Protein AF-A0A2N2G121-F1 (afdb_monomer_lite)

Radius of gyration: 18.41 Å; chains: 1; bounding box: 46×33×48 Å

pLDDT: mean 86.66, std 9.88, range [54.28, 96.5]

Foldseek 3Di:
DVVVVVLVVVLVVQLVVQQVVCVVVVHDSVVSNVVSVVVSCVVVVVPPDDPCVVVVVVVVVVVVVVVVVVVVVDDPVNCVVCVCVCPVVVVVVVD

Sequence (95 aa):
MNSILIIIFVSLAIATVLNLILKKLSVSHIIGYIMTGTIISTLFDFNLDTNLEALNLIAEFGIVFLMFTIGLEMSMSKLKKMKEILFLNGFLQVG

Structure (mmCIF, N/CA/C/O backbone):
data_AF-A0A2N2G121-F1
#
_entry.id   AF-A0A2N2G121-F1
#
loop_
_atom_site.group_PDB
_atom_site.id
_atom_site.type_symbol
_atom_site.label_atom_id
_atom_site.label_alt_id
_atom_site.label_comp_id
_atom_site.label_asym_id
_atom_site.label_entity_id
_atom_site.label_seq_id
_atom_site.pdbx_PDB_ins_code
_atom_site.Cartn_x
_atom_site.Cartn_y
_atom_site.Cartn_z
_atom_site.occupancy
_atom_site.B_iso_or_equiv
_atom_site.auth_seq_id
_atom_site.auth_comp_id
_atom_site.auth_asym_id
_atom_site.auth_atom_id
_atom_site.pdbx_PDB_model_num
ATOM 1 N N . MET A 1 1 ? 18.494 -11.932 -15.772 1.00 59.97 1 MET A N 1
ATOM 2 C CA . MET A 1 1 ? 18.911 -11.444 -14.436 1.00 59.97 1 MET A CA 1
ATOM 3 C C . MET A 1 1 ? 19.026 -9.918 -14.387 1.00 59.97 1 MET A C 1
ATOM 5 O O . MET A 1 1 ? 18.411 -9.325 -13.513 1.00 59.97 1 MET A O 1
ATOM 9 N N . ASN A 1 2 ? 19.700 -9.267 -15.347 1.00 67.25 2 ASN A N 1
ATOM 10 C CA . ASN A 1 2 ? 19.842 -7.798 -15.376 1.00 67.25 2 ASN A CA 1
ATOM 11 C C . ASN A 1 2 ? 18.506 -7.031 -15.405 1.00 67.25 2 ASN A C 1
ATOM 13 O O . ASN A 1 2 ? 18.365 -6.042 -14.695 1.00 67.25 2 ASN A O 1
ATOM 17 N N . SER A 1 3 ? 17.504 -7.510 -16.148 1.00 78.81 3 SER A N 1
ATOM 18 C CA . SER A 1 3 ? 16.198 -6.837 -16.228 1.00 78.81 3 SER A CA 1
ATOM 19 C C . SER A 1 3 ? 15.417 -6.866 -14.909 1.00 78.81 3 SER A C 1
ATOM 21 O O . SER A 1 3 ? 14.734 -5.903 -14.585 1.00 78.81 3 SER A O 1
ATOM 23 N N . ILE A 1 4 ? 15.562 -7.926 -14.104 1.00 81.50 4 ILE A N 1
ATOM 24 C CA . ILE A 1 4 ? 14.859 -8.063 -12.814 1.00 81.50 4 ILE A CA 1
ATOM 25 C C . ILE A 1 4 ? 15.393 -7.045 -11.802 1.00 81.50 4 ILE A C 1
ATOM 27 O O . ILE A 1 4 ? 14.616 -6.372 -11.132 1.00 81.50 4 ILE A O 1
ATOM 31 N N . LEU A 1 5 ? 16.717 -6.889 -11.729 1.00 88.31 5 LEU A N 1
ATOM 32 C CA . LEU A 1 5 ? 17.358 -5.880 -10.881 1.00 88.31 5 LEU A CA 1
ATOM 33 C C . LEU A 1 5 ? 16.898 -4.463 -11.238 1.00 88.31 5 LEU A C 1
ATOM 35 O O . LEU A 1 5 ? 16.629 -3.670 -10.341 1.00 88.31 5 LEU A O 1
ATOM 39 N N . ILE A 1 6 ? 16.761 -4.163 -12.534 1.00 88.25 6 ILE A N 1
ATOM 40 C CA . ILE A 1 6 ? 16.259 -2.867 -13.006 1.00 88.25 6 ILE A CA 1
ATOM 41 C C . ILE A 1 6 ? 14.803 -2.659 -12.580 1.00 88.25 6 ILE A C 1
ATOM 43 O O . ILE A 1 6 ? 14.487 -1.601 -12.046 1.00 88.25 6 ILE A O 1
ATOM 47 N N . ILE A 1 7 ? 13.932 -3.659 -12.751 1.00 85.25 7 ILE A N 1
ATOM 48 C CA . ILE A 1 7 ? 12.523 -3.572 -12.329 1.00 85.25 7 ILE A CA 1
ATOM 49 C C . ILE A 1 7 ? 12.431 -3.315 -10.821 1.00 85.25 7 ILE A C 1
ATOM 51 O O . ILE A 1 7 ? 11.723 -2.403 -10.394 1.00 85.25 7 ILE A O 1
ATOM 55 N N . ILE A 1 8 ? 13.194 -4.057 -10.012 1.00 88.06 8 ILE A N 1
ATOM 56 C CA . ILE A 1 8 ? 13.233 -3.870 -8.557 1.00 88.06 8 ILE A CA 1
ATOM 57 C C . ILE A 1 8 ? 13.724 -2.459 -8.219 1.00 88.06 8 ILE A C 1
ATOM 59 O O . ILE A 1 8 ? 13.065 -1.750 -7.461 1.00 88.06 8 ILE A O 1
ATOM 63 N N . PHE A 1 9 ? 14.831 -2.014 -8.812 1.00 93.00 9 PHE A N 1
ATOM 64 C CA . PHE A 1 9 ? 15.384 -0.685 -8.561 1.00 93.00 9 PHE A CA 1
ATOM 65 C C . PHE A 1 9 ? 14.398 0.436 -8.917 1.00 93.00 9 PHE A C 1
ATOM 67 O O . PHE A 1 9 ? 14.159 1.328 -8.103 1.00 93.00 9 PHE A O 1
ATOM 74 N N . VAL A 1 10 ? 13.782 0.370 -10.100 1.00 91.81 10 VAL A N 1
ATOM 75 C CA . VAL A 1 10 ? 12.792 1.356 -10.557 1.00 91.81 10 VAL A CA 1
ATOM 76 C C . VAL A 1 10 ? 11.555 1.336 -9.658 1.00 91.81 10 VAL A C 1
ATOM 78 O O . VAL A 1 10 ? 11.076 2.400 -9.270 1.00 91.81 10 VAL A O 1
ATOM 81 N N . SER A 1 11 ? 11.076 0.155 -9.251 1.00 90.62 11 SER A N 1
ATOM 82 C CA . SER A 1 11 ? 9.951 0.037 -8.316 1.00 90.62 11 SER A CA 1
ATOM 83 C C . SER A 1 11 ? 10.251 0.671 -6.955 1.00 90.62 11 SER A C 1
ATOM 85 O O . SER A 1 11 ? 9.430 1.437 -6.452 1.00 90.62 11 SER A O 1
ATOM 87 N N . LEU A 1 12 ? 11.449 0.455 -6.396 1.00 93.69 12 LEU A N 1
ATOM 88 C CA . LEU A 1 12 ? 11.872 1.084 -5.142 1.00 93.69 12 LEU A CA 1
ATOM 89 C C . LEU A 1 12 ? 11.996 2.602 -5.283 1.00 93.69 12 LEU A C 1
ATOM 91 O O . LEU A 1 12 ? 11.563 3.335 -4.391 1.00 93.69 12 LEU A O 1
ATOM 95 N N . ALA A 1 13 ? 12.567 3.0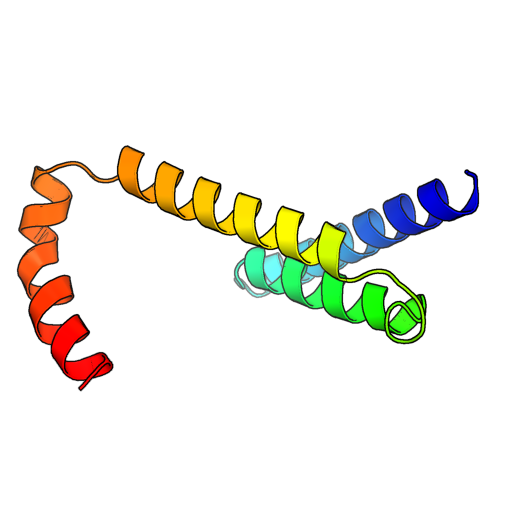81 -6.389 1.00 94.94 13 ALA A N 1
ATOM 96 C CA . ALA A 1 13 ? 12.711 4.507 -6.652 1.00 94.94 13 ALA A CA 1
ATOM 97 C C . ALA A 1 13 ? 11.340 5.195 -6.735 1.00 94.94 13 ALA A C 1
ATOM 99 O O . ALA A 1 13 ? 11.106 6.184 -6.038 1.00 94.94 13 ALA A O 1
ATOM 100 N N . ILE A 1 14 ? 10.408 4.634 -7.513 1.00 94.94 14 ILE A N 1
ATOM 101 C CA . ILE A 1 14 ? 9.048 5.167 -7.661 1.00 94.94 14 ILE A CA 1
ATOM 102 C C . ILE A 1 14 ? 8.296 5.118 -6.327 1.00 94.94 14 ILE A C 1
ATOM 104 O O . ILE A 1 14 ? 7.743 6.140 -5.918 1.00 94.94 14 ILE A O 1
ATOM 108 N N . ALA A 1 15 ? 8.338 3.990 -5.608 1.00 95.25 15 ALA A N 1
ATOM 109 C CA . ALA A 1 15 ? 7.706 3.858 -4.294 1.00 95.25 15 ALA A CA 1
ATOM 110 C C . ALA A 1 15 ? 8.222 4.905 -3.309 1.00 95.25 15 ALA A C 1
ATOM 112 O O . ALA A 1 15 ? 7.442 5.535 -2.599 1.00 95.25 15 ALA A O 1
ATOM 113 N N . THR A 1 16 ? 9.536 5.117 -3.274 1.00 95.31 16 THR A N 1
ATOM 114 C CA . THR A 1 16 ? 10.162 6.079 -2.362 1.00 95.31 16 THR A CA 1
ATOM 115 C C . THR A 1 16 ? 9.728 7.503 -2.689 1.00 95.31 16 THR A C 1
ATOM 117 O O . THR A 1 16 ? 9.299 8.233 -1.795 1.00 95.31 16 THR A O 1
ATOM 120 N N . VAL A 1 17 ? 9.778 7.899 -3.964 1.00 95.62 17 VAL A N 1
ATOM 121 C CA . VAL A 1 17 ? 9.376 9.244 -4.399 1.00 95.62 17 VAL A CA 1
ATOM 122 C C . VAL A 1 17 ? 7.890 9.487 -4.129 1.00 95.62 17 VAL A C 1
ATOM 124 O O . VAL A 1 17 ? 7.543 10.505 -3.526 1.00 95.62 17 VAL A O 1
ATOM 127 N N . LEU A 1 18 ? 7.014 8.545 -4.495 1.00 95.06 18 LEU A N 1
ATOM 128 C CA . LEU A 1 18 ? 5.575 8.657 -4.245 1.00 95.06 18 LEU A CA 1
ATOM 129 C C . LEU A 1 18 ? 5.264 8.745 -2.755 1.00 95.06 18 LEU A C 1
ATOM 131 O O . LEU A 1 18 ? 4.517 9.629 -2.343 1.00 95.06 18 LEU A O 1
ATOM 135 N N . ASN A 1 19 ? 5.866 7.887 -1.932 1.00 94.12 19 ASN A N 1
ATOM 136 C CA . ASN A 1 19 ? 5.642 7.907 -0.491 1.00 94.12 19 ASN A CA 1
ATOM 137 C C . ASN A 1 19 ? 6.136 9.203 0.161 1.00 94.12 19 ASN A C 1
ATOM 139 O O . ASN A 1 19 ? 5.476 9.711 1.064 1.00 94.12 19 ASN A O 1
ATOM 143 N N . LEU A 1 20 ? 7.244 9.788 -0.305 1.00 94.69 20 LEU A N 1
ATOM 144 C CA . LEU A 1 20 ? 7.706 11.092 0.179 1.00 94.69 20 LEU A CA 1
ATOM 145 C C . LEU A 1 20 ? 6.710 12.214 -0.143 1.00 94.69 20 LEU A C 1
ATOM 147 O O . LEU A 1 20 ? 6.465 13.076 0.704 1.00 94.69 20 LEU A O 1
ATOM 151 N N . ILE A 1 21 ? 6.120 12.200 -1.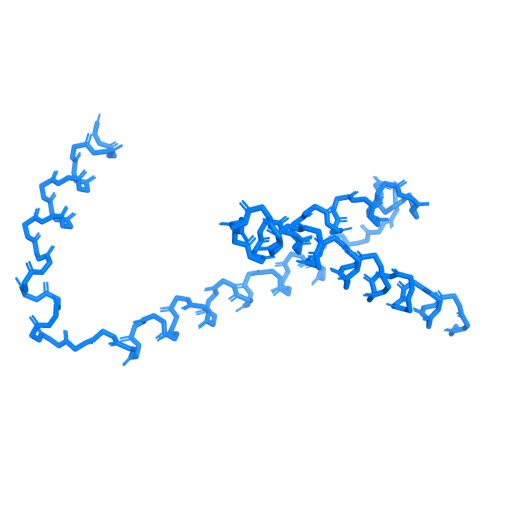340 1.00 94.62 21 ILE A N 1
ATOM 152 C CA . ILE A 1 21 ? 5.097 13.173 -1.748 1.00 94.62 21 ILE A CA 1
ATOM 153 C C . ILE A 1 21 ? 3.810 12.960 -0.943 1.00 94.62 21 ILE A C 1
ATOM 155 O O . ILE A 1 21 ? 3.289 13.903 -0.352 1.00 94.62 21 ILE A O 1
ATOM 159 N N . LEU A 1 22 ? 3.325 11.721 -0.854 1.00 94.31 22 LEU A N 1
ATOM 160 C CA . LEU A 1 22 ? 2.101 11.364 -0.132 1.00 94.31 22 LEU A CA 1
ATOM 161 C C . LEU A 1 22 ? 2.204 11.648 1.366 1.00 94.31 22 LEU A C 1
ATOM 163 O O . LEU A 1 22 ? 1.242 12.125 1.966 1.00 94.31 22 LEU A O 1
ATOM 167 N N . LYS A 1 23 ? 3.388 11.457 1.955 1.00 92.75 23 LYS A N 1
ATOM 168 C CA . LYS A 1 23 ? 3.657 11.833 3.344 1.00 92.75 23 LYS A CA 1
ATOM 169 C C . LYS A 1 23 ? 3.471 13.333 3.576 1.00 92.75 23 LYS A C 1
ATOM 171 O O . LYS A 1 23 ? 2.925 13.707 4.609 1.00 92.75 23 LYS A O 1
ATOM 176 N N . LYS A 1 24 ? 3.863 14.197 2.627 1.00 92.94 24 LYS A N 1
ATOM 177 C CA . LYS A 1 24 ? 3.599 15.649 2.722 1.00 92.94 24 LYS A CA 1
ATOM 178 C C . LYS A 1 24 ? 2.106 15.977 2.669 1.00 92.94 24 LYS A C 1
ATOM 180 O O . LYS A 1 24 ? 1.690 16.981 3.232 1.00 92.94 24 LYS A O 1
ATOM 185 N N . LEU A 1 25 ? 1.314 15.128 2.021 1.00 93.75 25 LEU A N 1
ATOM 186 C CA . LEU A 1 25 ? -0.137 15.261 1.904 1.00 93.75 25 LEU A CA 1
ATOM 187 C C . LEU A 1 25 ? -0.900 14.556 3.041 1.00 93.75 25 LEU A C 1
ATOM 189 O O . LEU A 1 25 ? -2.124 14.514 3.010 1.00 93.75 25 LEU A O 1
ATOM 193 N N . SER A 1 26 ? -0.202 14.011 4.047 1.00 91.88 26 SER A N 1
ATOM 194 C CA . SER A 1 26 ? -0.792 13.220 5.144 1.00 91.88 26 SER A CA 1
ATOM 195 C C . SER A 1 26 ? -1.587 11.990 4.676 1.00 91.88 26 SER A C 1
ATOM 197 O O . SER A 1 26 ? -2.489 11.521 5.367 1.00 91.88 26 SER A O 1
ATOM 199 N N . VAL A 1 27 ? -1.254 11.451 3.501 1.00 92.69 27 VAL A N 1
ATOM 200 C CA . VAL A 1 27 ? -1.894 10.255 2.942 1.00 92.69 27 VAL A CA 1
ATOM 201 C C . VAL A 1 27 ? -1.188 8.997 3.458 1.00 92.69 27 VAL A C 1
ATOM 203 O O . VAL A 1 27 ? 0.028 8.988 3.660 1.00 92.69 27 VAL A O 1
ATOM 206 N N . SER A 1 28 ? -1.943 7.915 3.673 1.00 91.31 28 SER A N 1
ATOM 207 C CA . SER A 1 28 ? -1.385 6.625 4.098 1.00 91.31 28 SER A CA 1
ATOM 208 C C . SER A 1 28 ? -0.392 6.069 3.073 1.00 91.31 28 SER A C 1
ATOM 210 O O . SER A 1 28 ? -0.686 6.007 1.879 1.00 91.31 28 SER A O 1
ATOM 212 N N . HIS A 1 29 ? 0.752 5.575 3.553 1.00 88.62 29 HIS A N 1
ATOM 213 C CA . HIS A 1 29 ? 1.785 4.938 2.726 1.00 88.62 29 HIS A CA 1
ATOM 214 C C . HIS A 1 29 ? 1.258 3.730 1.933 1.00 88.62 29 HIS A C 1
ATOM 216 O O . HIS A 1 29 ? 1.752 3.445 0.847 1.00 88.62 29 HIS A O 1
ATOM 222 N N . ILE A 1 30 ? 0.216 3.052 2.431 1.00 90.94 30 ILE A N 1
ATOM 223 C CA . ILE A 1 30 ? -0.433 1.929 1.734 1.00 90.94 30 ILE A CA 1
ATOM 224 C C . ILE A 1 30 ? -0.913 2.356 0.340 1.00 90.94 30 ILE A C 1
ATOM 226 O O . ILE A 1 30 ? -0.719 1.627 -0.629 1.00 90.94 30 ILE A O 1
ATOM 230 N N . ILE A 1 31 ? -1.458 3.569 0.218 1.00 92.75 31 ILE A N 1
ATOM 231 C CA . ILE A 1 31 ? -1.925 4.113 -1.062 1.00 92.75 31 ILE A CA 1
ATOM 232 C C . ILE A 1 31 ? -0.742 4.312 -2.018 1.00 92.75 31 ILE A C 1
ATOM 234 O O . ILE A 1 31 ? -0.847 3.994 -3.199 1.00 92.75 31 ILE A O 1
ATOM 238 N N . GLY A 1 32 ? 0.406 4.770 -1.514 1.00 92.88 32 GLY A N 1
ATOM 239 C CA . GLY A 1 32 ? 1.618 4.936 -2.319 1.00 92.88 32 GLY A CA 1
ATOM 240 C C . GLY A 1 32 ? 2.173 3.622 -2.855 1.00 92.88 32 GLY A C 1
ATOM 241 O O . GLY A 1 32 ? 2.583 3.559 -4.017 1.00 92.88 32 GLY A O 1
ATOM 242 N N . TYR A 1 33 ? 2.123 2.555 -2.056 1.00 91.31 33 TYR A N 1
ATOM 243 C CA . TYR A 1 33 ? 2.509 1.219 -2.508 1.00 91.31 33 TYR A CA 1
ATOM 244 C C . TYR A 1 33 ? 1.565 0.676 -3.588 1.00 91.31 33 TYR A C 1
ATOM 246 O O . TYR A 1 33 ? 2.048 0.180 -4.605 1.00 91.31 33 TYR A O 1
ATOM 254 N N . ILE A 1 34 ? 0.245 0.844 -3.428 1.00 92.25 34 ILE A N 1
ATOM 255 C CA . ILE A 1 34 ? -0.749 0.442 -4.440 1.00 92.25 34 ILE A CA 1
ATOM 256 C C . ILE A 1 34 ? -0.519 1.201 -5.754 1.00 92.25 34 ILE A C 1
ATOM 258 O O . ILE A 1 34 ? -0.407 0.585 -6.811 1.00 92.25 34 ILE A O 1
ATOM 262 N N . MET A 1 35 ? -0.367 2.527 -5.688 1.00 93.75 35 MET A N 1
ATOM 263 C CA . MET A 1 35 ? -0.112 3.370 -6.864 1.00 93.75 35 MET A CA 1
ATOM 264 C C . MET A 1 35 ? 1.174 2.969 -7.587 1.00 93.75 35 MET A C 1
ATOM 266 O O . MET A 1 35 ? 1.194 2.882 -8.813 1.00 93.75 35 MET A O 1
ATOM 270 N N . THR A 1 36 ? 2.241 2.689 -6.836 1.00 92.88 36 THR A N 1
ATOM 271 C CA . THR A 1 36 ? 3.509 2.229 -7.416 1.00 92.88 36 THR A CA 1
ATOM 272 C C . THR A 1 36 ? 3.333 0.912 -8.162 1.00 92.88 36 THR A C 1
ATOM 274 O O . THR A 1 36 ? 3.811 0.793 -9.287 1.00 92.88 36 THR A O 1
ATOM 277 N N . GLY A 1 37 ? 2.623 -0.054 -7.570 1.00 88.81 37 GLY A N 1
ATOM 278 C CA . GLY A 1 37 ? 2.320 -1.335 -8.210 1.00 88.81 37 GLY A CA 1
ATOM 279 C C . GLY A 1 37 ? 1.579 -1.160 -9.535 1.00 88.81 37 GLY A C 1
ATOM 280 O O . GLY A 1 37 ? 2.006 -1.707 -10.548 1.00 88.81 37 GLY A O 1
ATOM 281 N N . THR A 1 38 ? 0.540 -0.322 -9.563 1.00 89.50 38 THR A N 1
ATOM 282 C CA . THR A 1 38 ? -0.225 -0.016 -10.784 1.00 89.50 38 THR A CA 1
ATOM 283 C C . THR A 1 38 ? 0.640 0.636 -11.867 1.00 89.50 38 THR A C 1
ATOM 285 O O . THR A 1 38 ? 0.570 0.253 -13.036 1.00 89.50 38 THR A O 1
ATOM 288 N N . ILE A 1 39 ? 1.492 1.596 -11.491 1.00 91.62 39 ILE A N 1
ATOM 289 C CA . ILE A 1 39 ? 2.404 2.278 -12.422 1.00 91.62 39 ILE A CA 1
ATOM 290 C C . ILE A 1 39 ? 3.418 1.290 -13.004 1.00 91.62 39 ILE A C 1
ATOM 292 O O . ILE A 1 39 ? 3.580 1.233 -14.219 1.00 91.62 39 ILE A O 1
ATOM 296 N N . ILE A 1 40 ? 4.071 0.483 -12.162 1.00 88.00 40 ILE A N 1
ATOM 297 C CA . ILE A 1 40 ? 5.048 -0.524 -12.599 1.00 88.00 40 ILE A CA 1
ATOM 298 C C . ILE A 1 40 ? 4.388 -1.579 -13.491 1.00 88.00 40 ILE A C 1
ATOM 300 O O . ILE A 1 40 ? 4.941 -1.920 -14.533 1.00 88.00 40 ILE A O 1
ATOM 304 N N . SER A 1 41 ? 3.189 -2.045 -13.134 1.00 83.56 41 SER A N 1
ATOM 305 C CA . SER A 1 41 ? 2.433 -3.006 -13.944 1.00 83.56 41 SER A CA 1
ATOM 306 C C . SER A 1 41 ? 2.154 -2.477 -15.352 1.00 83.56 41 SER A C 1
ATOM 308 O O . SER A 1 41 ? 2.209 -3.235 -16.316 1.00 83.56 41 SER A O 1
ATOM 310 N N . THR A 1 42 ? 1.881 -1.175 -15.471 1.00 83.88 42 THR A N 1
ATOM 311 C CA . THR A 1 42 ? 1.603 -0.513 -16.753 1.00 83.88 42 THR A CA 1
ATOM 312 C C . THR A 1 42 ? 2.885 -0.215 -17.538 1.00 83.88 42 THR A C 1
ATOM 314 O O . THR A 1 42 ? 2.908 -0.381 -18.747 1.00 83.88 42 THR A O 1
ATOM 317 N N . LEU A 1 43 ? 3.965 0.210 -16.871 1.00 84.12 43 LEU A N 1
ATOM 318 C CA . LEU A 1 43 ? 5.233 0.579 -17.519 1.00 84.12 43 LEU A CA 1
ATOM 319 C C . LEU A 1 43 ? 6.006 -0.607 -18.101 1.00 84.12 43 LEU A C 1
ATOM 321 O O . LEU A 1 43 ? 6.772 -0.426 -19.043 1.00 84.12 43 LEU A O 1
ATOM 325 N N . PHE A 1 44 ? 5.863 -1.788 -17.504 1.00 79.12 44 PHE A N 1
ATOM 326 C CA . PHE A 1 44 ? 6.598 -2.991 -17.898 1.00 79.12 44 PHE A CA 1
ATOM 327 C C . PHE A 1 44 ? 5.712 -4.026 -18.611 1.00 79.12 44 PHE A C 1
ATOM 329 O O . PHE A 1 44 ? 6.133 -5.171 -18.750 1.00 79.12 44 PHE A O 1
ATOM 336 N N . ASP A 1 45 ? 4.502 -3.637 -19.038 1.00 71.75 45 ASP A N 1
ATOM 337 C CA . ASP A 1 45 ? 3.541 -4.492 -19.751 1.00 71.75 45 ASP A CA 1
ATOM 338 C C . ASP A 1 45 ? 3.299 -5.858 -19.076 1.00 71.75 45 ASP A C 1
ATOM 340 O O . ASP A 1 45 ? 3.119 -6.887 -19.729 1.00 71.75 45 ASP A O 1
ATOM 344 N N . PHE A 1 46 ? 3.196 -5.874 -17.739 1.00 67.38 46 PHE A N 1
ATOM 345 C CA . PHE A 1 46 ? 2.842 -7.074 -16.955 1.00 67.38 46 PHE A CA 1
ATOM 346 C C . PHE A 1 46 ? 1.428 -7.620 -17.264 1.00 67.38 46 PHE A C 1
ATOM 348 O O . PHE A 1 46 ? 0.999 -8.619 -16.689 1.00 67.38 46 PHE A O 1
ATOM 355 N N . ASN A 1 47 ? 0.687 -6.969 -18.163 1.00 57.38 47 ASN A N 1
ATOM 356 C CA . ASN A 1 47 ? -0.698 -7.283 -18.496 1.00 57.38 47 ASN A CA 1
ATOM 357 C C . ASN A 1 47 ? -0.866 -8.357 -19.587 1.00 57.38 47 ASN A C 1
ATOM 359 O O . ASN A 1 47 ? -1.998 -8.793 -19.783 1.00 57.38 47 ASN A O 1
ATOM 363 N N . LEU A 1 48 ? 0.192 -8.771 -20.306 1.00 54.28 48 LEU A N 1
ATOM 364 C CA . LEU A 1 48 ? 0.020 -9.600 -21.514 1.00 54.28 48 LEU A CA 1
ATOM 365 C C . LEU A 1 48 ? 0.485 -11.066 -21.427 1.00 54.28 48 LEU A C 1
ATOM 367 O O . LEU A 1 48 ? -0.157 -11.894 -22.057 1.00 54.28 48 LEU A O 1
ATOM 371 N N . ASP A 1 49 ? 1.514 -11.421 -20.643 1.00 55.12 49 ASP A N 1
ATOM 372 C CA . ASP A 1 49 ? 2.092 -12.790 -20.693 1.00 55.12 49 ASP A CA 1
ATOM 373 C C . ASP A 1 49 ? 2.564 -13.368 -19.341 1.00 55.12 49 ASP A C 1
ATOM 375 O O . ASP A 1 49 ? 3.075 -14.489 -19.264 1.00 55.12 49 ASP A O 1
ATOM 379 N N . THR A 1 50 ? 2.426 -12.632 -18.237 1.00 60.88 50 THR A N 1
ATOM 380 C CA . THR A 1 50 ? 2.933 -13.081 -16.933 1.00 60.88 50 THR A CA 1
ATOM 381 C C . THR A 1 50 ? 1.941 -13.981 -16.203 1.00 60.88 50 THR A C 1
ATOM 383 O O . THR A 1 50 ? 0.803 -13.590 -15.972 1.00 60.88 50 THR A O 1
ATOM 386 N N . ASN A 1 51 ? 2.397 -15.167 -15.775 1.00 61.62 51 ASN A N 1
ATOM 387 C CA . ASN A 1 51 ? 1.682 -16.063 -14.855 1.00 61.62 51 ASN A CA 1
ATOM 388 C C . ASN A 1 51 ? 1.286 -15.314 -13.565 1.00 61.62 51 ASN A C 1
ATOM 390 O O . ASN A 1 51 ? 2.051 -15.264 -12.599 1.00 61.62 51 ASN A O 1
ATOM 394 N N . LEU A 1 52 ? 0.080 -14.737 -13.553 1.00 71.88 52 LEU A N 1
ATOM 395 C CA . LEU A 1 52 ? -0.494 -13.984 -12.430 1.00 71.88 52 LEU A CA 1
ATOM 396 C C . LEU A 1 52 ? -0.650 -14.841 -11.166 1.00 71.88 52 LEU A C 1
ATOM 398 O O . LEU A 1 52 ? -0.790 -14.307 -10.072 1.00 71.88 52 LEU A O 1
ATOM 402 N N . GLU A 1 53 ? -0.590 -16.164 -11.299 1.00 81.31 53 GLU A N 1
ATOM 403 C CA . GLU A 1 53 ? -0.749 -17.124 -10.209 1.00 81.31 53 GLU A CA 1
ATOM 404 C C . GLU A 1 53 ? 0.279 -16.930 -9.084 1.00 81.31 53 GLU A C 1
ATOM 406 O O . GLU A 1 53 ? -0.095 -16.853 -7.915 1.00 81.31 53 GLU A O 1
ATOM 411 N N . ALA A 1 54 ? 1.562 -16.745 -9.415 1.00 81.94 54 ALA A N 1
ATOM 412 C CA . ALA A 1 54 ? 2.597 -16.521 -8.403 1.00 81.94 54 ALA A CA 1
ATOM 413 C C . ALA A 1 54 ? 2.407 -15.184 -7.664 1.00 81.94 54 ALA A C 1
ATOM 415 O O . ALA A 1 54 ? 2.613 -15.105 -6.453 1.00 81.94 54 ALA A O 1
ATOM 416 N N . LEU A 1 55 ? 1.986 -14.136 -8.381 1.00 81.25 55 LEU A N 1
ATOM 417 C CA . LEU A 1 55 ? 1.712 -12.824 -7.794 1.00 81.25 55 LEU A CA 1
ATOM 418 C C . LEU A 1 55 ? 0.467 -12.867 -6.893 1.00 81.25 55 LEU A C 1
ATOM 420 O O . LEU A 1 55 ? 0.487 -12.305 -5.799 1.00 81.25 55 LEU A O 1
ATOM 424 N N . ASN A 1 56 ? -0.576 -13.585 -7.319 1.00 86.12 56 ASN A N 1
ATOM 425 C CA . ASN A 1 56 ? -1.791 -13.809 -6.538 1.00 86.12 56 ASN A CA 1
ATOM 426 C C . ASN A 1 56 ? -1.497 -14.570 -5.244 1.00 86.12 56 ASN A C 1
ATOM 428 O O . ASN A 1 56 ? -1.943 -14.134 -4.187 1.00 86.12 56 ASN A O 1
ATOM 432 N N . LEU A 1 57 ? -0.690 -15.635 -5.300 1.00 91.00 57 LEU A N 1
ATOM 433 C CA . LEU A 1 57 ? -0.264 -16.362 -4.101 1.00 91.00 57 LEU A CA 1
ATOM 434 C C . LEU A 1 57 ? 0.466 -15.437 -3.122 1.00 91.00 57 LEU A C 1
ATOM 436 O O . LEU A 1 57 ? 0.143 -15.411 -1.938 1.00 91.00 57 LEU A O 1
ATOM 440 N N . ILE A 1 58 ? 1.417 -14.630 -3.602 1.00 89.69 58 ILE A N 1
ATOM 441 C CA . ILE A 1 58 ? 2.144 -13.671 -2.754 1.00 89.69 58 ILE A CA 1
ATOM 442 C C . ILE A 1 58 ? 1.185 -12.653 -2.117 1.00 89.69 58 ILE A C 1
ATOM 444 O O . ILE A 1 58 ? 1.317 -12.350 -0.929 1.00 89.69 58 ILE A O 1
ATOM 448 N N . ALA A 1 59 ? 0.220 -12.133 -2.880 1.00 90.06 59 ALA A N 1
ATOM 449 C CA . ALA A 1 59 ? -0.776 -11.191 -2.376 1.00 90.06 59 ALA A CA 1
ATOM 450 C C . ALA A 1 59 ? -1.687 -11.829 -1.314 1.00 90.06 59 ALA A C 1
ATOM 452 O O . ALA A 1 59 ? -1.922 -11.224 -0.267 1.00 90.06 59 ALA A O 1
ATOM 453 N N . GLU A 1 60 ? -2.145 -13.059 -1.546 1.00 94.44 60 GLU A N 1
ATOM 454 C CA . GLU A 1 60 ? -2.957 -13.824 -0.601 1.00 94.44 60 GLU A CA 1
ATOM 455 C C . GLU A 1 60 ? -2.198 -14.064 0.707 1.00 94.44 60 GLU A C 1
ATOM 457 O O . GLU A 1 60 ? -2.699 -13.725 1.780 1.00 94.44 60 GLU A O 1
ATOM 462 N N . PHE A 1 61 ? -0.948 -14.532 0.629 1.00 95.38 61 PHE A N 1
ATOM 463 C CA . PHE A 1 61 ? -0.093 -14.677 1.806 1.00 95.38 61 PHE A CA 1
ATOM 464 C C . PHE A 1 61 ? 0.094 -13.348 2.543 1.00 95.38 61 PHE A C 1
ATOM 466 O O . PHE A 1 61 ? 0.009 -13.313 3.769 1.00 95.38 61 PHE A O 1
ATOM 473 N N . GLY A 1 62 ? 0.293 -12.241 1.822 1.00 93.69 62 GLY A N 1
ATOM 474 C CA . GLY A 1 62 ? 0.396 -10.907 2.414 1.00 93.69 62 GLY A CA 1
ATOM 475 C C . GLY A 1 62 ? -0.849 -10.510 3.214 1.00 93.69 62 GLY A C 1
ATOM 476 O O . GLY A 1 62 ? -0.727 -10.014 4.335 1.00 93.69 62 GLY A O 1
ATOM 477 N N . ILE A 1 63 ? -2.045 -10.772 2.679 1.00 94.75 63 ILE A N 1
ATOM 478 C CA . ILE A 1 63 ? -3.318 -10.499 3.364 1.00 94.75 63 ILE A CA 1
ATOM 479 C C . ILE A 1 63 ? -3.487 -11.413 4.581 1.00 94.75 63 ILE A C 1
ATOM 481 O O . ILE A 1 6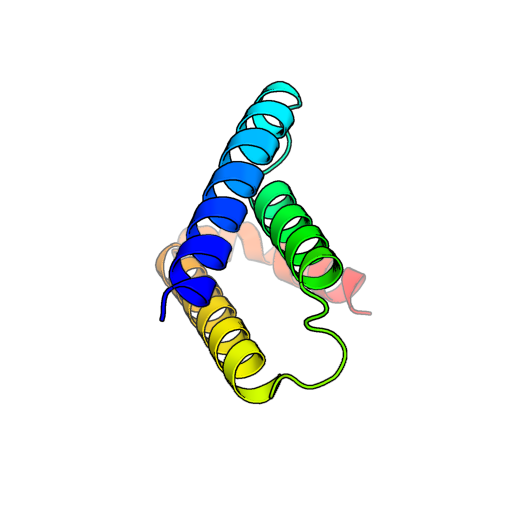3 ? -3.877 -10.935 5.647 1.00 94.75 63 ILE A O 1
ATOM 485 N N . VAL A 1 64 ? -3.158 -12.701 4.459 1.00 96.50 64 VAL A N 1
ATOM 486 C CA . VAL A 1 64 ? -3.214 -13.655 5.576 1.00 96.50 64 VAL A CA 1
ATOM 487 C C . VAL A 1 64 ? -2.290 -13.213 6.709 1.00 96.50 64 VAL A C 1
ATOM 489 O O . VAL A 1 64 ? -2.727 -13.152 7.858 1.00 96.50 64 VAL A O 1
ATOM 492 N N . PHE A 1 65 ? -1.046 -12.832 6.406 1.00 96.50 65 PHE A N 1
ATOM 493 C CA . PHE A 1 65 ? -0.120 -12.312 7.412 1.00 96.50 65 PHE A CA 1
ATOM 494 C C . PHE A 1 65 ? -0.623 -11.012 8.038 1.00 96.50 65 PHE A C 1
ATOM 496 O O . PHE A 1 65 ? -0.557 -10.873 9.256 1.00 96.50 65 PHE A O 1
ATOM 503 N N . LEU A 1 66 ? -1.184 -10.092 7.247 1.00 95.12 66 LEU A N 1
ATOM 504 C CA . LEU A 1 66 ? -1.760 -8.852 7.765 1.00 95.12 66 LEU A CA 1
ATOM 505 C C . LEU A 1 66 ? -2.913 -9.129 8.739 1.00 95.12 66 LEU A C 1
ATOM 507 O O . LEU A 1 66 ? -2.918 -8.603 9.850 1.00 95.12 66 LEU A O 1
ATOM 511 N N . MET A 1 67 ? -3.871 -9.969 8.346 1.00 95.00 67 MET A N 1
ATOM 512 C CA . MET A 1 67 ? -5.010 -10.344 9.188 1.00 95.00 67 MET A CA 1
ATOM 513 C C . MET A 1 67 ? -4.562 -11.089 10.446 1.00 95.00 67 MET A C 1
ATOM 515 O O . MET A 1 67 ? -5.102 -10.856 11.528 1.00 95.00 67 MET A O 1
ATOM 519 N N . PHE A 1 68 ? -3.531 -11.924 10.334 1.00 96.31 68 PHE A N 1
ATOM 520 C CA . PHE A 1 68 ? -2.924 -12.596 11.475 1.00 96.31 68 PHE A CA 1
ATOM 521 C C . PHE A 1 68 ? -2.265 -11.608 12.445 1.00 96.31 68 PHE A C 1
ATOM 523 O O . PHE A 1 68 ? -2.527 -11.665 13.646 1.00 96.31 68 PHE A O 1
ATOM 530 N N . THR A 1 69 ? -1.468 -10.658 11.949 1.00 94.75 69 THR A N 1
ATOM 531 C CA . THR A 1 69 ? -0.857 -9.604 12.771 1.00 94.75 69 THR A CA 1
ATOM 532 C C . THR A 1 69 ? -1.913 -8.745 13.460 1.00 94.75 69 THR A C 1
ATOM 534 O O . THR A 1 69 ? -1.798 -8.499 14.659 1.00 94.75 69 THR A O 1
ATOM 537 N N . ILE A 1 70 ? -2.974 -8.353 12.747 1.00 92.56 70 ILE A N 1
ATOM 538 C CA . ILE A 1 70 ? -4.116 -7.644 13.341 1.00 92.56 70 ILE A CA 1
ATOM 539 C C . ILE A 1 70 ? -4.726 -8.489 14.465 1.00 92.56 70 ILE A C 1
ATOM 541 O O . ILE A 1 70 ? -4.995 -7.967 15.544 1.00 92.56 70 ILE A O 1
ATOM 545 N N . GLY A 1 71 ? -4.893 -9.797 14.253 1.00 91.69 71 GLY A N 1
ATOM 546 C CA . GLY A 1 71 ? -5.367 -10.729 15.275 1.00 91.69 71 GLY A CA 1
ATOM 547 C C . GLY A 1 71 ? -4.487 -10.760 16.529 1.00 91.69 71 GLY A C 1
ATOM 548 O O . GLY A 1 71 ? -5.017 -10.728 17.637 1.00 91.69 71 GLY A O 1
ATOM 549 N N . LEU A 1 72 ? -3.158 -10.760 16.375 1.00 94.00 72 LEU A N 1
ATOM 550 C CA . LEU A 1 72 ? -2.209 -10.746 17.497 1.00 94.00 72 LEU A CA 1
ATOM 551 C C . LEU A 1 72 ? -2.198 -9.417 18.268 1.00 94.00 72 LEU A C 1
ATOM 553 O O . LEU A 1 72 ? -1.984 -9.409 19.479 1.00 94.00 72 LEU A O 1
ATOM 557 N N . GLU A 1 73 ? -2.430 -8.293 17.589 1.00 92.19 73 GLU A N 1
ATOM 558 C CA . GLU A 1 73 ? -2.478 -6.965 18.215 1.00 92.19 73 GLU A CA 1
ATOM 559 C C . GLU A 1 73 ? -3.804 -6.710 18.968 1.00 92.19 73 GLU A C 1
ATOM 561 O O . GLU A 1 73 ? -3.897 -5.839 19.843 1.00 92.19 73 GLU A O 1
ATOM 566 N N . MET A 1 74 ? -4.856 -7.474 18.657 1.00 89.88 74 MET A N 1
ATOM 567 C CA . MET A 1 74 ? -6.173 -7.350 19.281 1.00 89.88 74 MET A CA 1
ATOM 568 C C . MET A 1 74 ? -6.254 -8.114 20.606 1.00 89.88 74 MET A C 1
ATOM 570 O O . MET A 1 74 ? -6.383 -9.333 20.659 1.00 89.88 74 MET A O 1
ATOM 574 N N . SER A 1 75 ? -6.279 -7.377 21.717 1.00 89.62 75 SER A N 1
ATOM 575 C CA . SER A 1 75 ? -6.578 -7.956 23.029 1.00 89.62 75 SER A CA 1
ATOM 576 C C . SER A 1 75 ? -8.082 -8.195 23.224 1.00 89.62 75 SER A C 1
ATOM 578 O O . SER A 1 75 ? -8.923 -7.474 22.679 1.00 89.62 75 SER A O 1
ATOM 580 N N . MET A 1 76 ? -8.448 -9.143 24.097 1.00 88.31 76 MET A N 1
ATOM 581 C CA . MET A 1 76 ? -9.863 -9.401 24.423 1.00 88.31 76 MET A CA 1
ATOM 582 C C . MET A 1 76 ? -10.581 -8.183 25.014 1.00 88.31 76 MET A C 1
ATOM 584 O O . MET A 1 76 ? -11.779 -7.994 24.797 1.00 88.31 76 MET A O 1
ATOM 588 N N . SER A 1 77 ? -9.863 -7.313 25.728 1.00 88.81 77 SER A N 1
ATOM 589 C CA . SER A 1 77 ? -10.429 -6.069 26.253 1.00 88.81 77 SER A CA 1
ATOM 590 C C . SER A 1 77 ? -10.709 -5.048 25.145 1.00 88.81 77 SER A C 1
ATOM 592 O O . SER A 1 77 ? -11.748 -4.387 25.182 1.00 88.81 77 SER A O 1
ATOM 594 N N . LYS A 1 78 ? -9.830 -4.946 24.139 1.00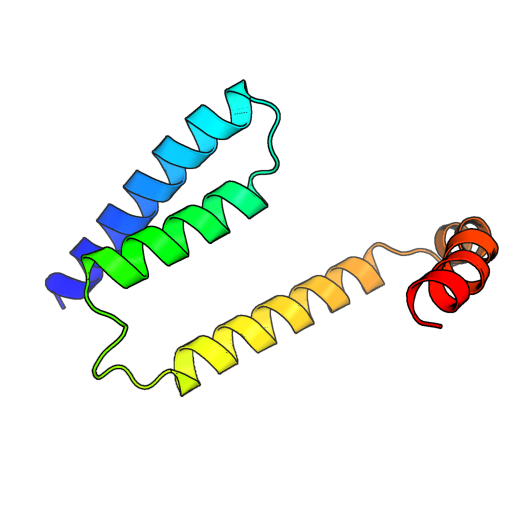 86.44 78 LYS A N 1
ATOM 595 C CA . LYS A 1 78 ? -10.015 -4.088 22.959 1.00 86.44 78 LYS A CA 1
ATOM 596 C C . LYS A 1 78 ? -11.173 -4.595 22.098 1.00 86.44 78 LYS A C 1
ATOM 598 O O . LYS A 1 78 ? -12.058 -3.812 21.763 1.00 86.44 78 LYS A O 1
ATOM 603 N N . LEU A 1 79 ? -11.252 -5.909 21.876 1.00 87.12 79 LEU A N 1
ATOM 604 C CA . LEU A 1 79 ? -12.350 -6.541 21.143 1.00 87.12 79 LEU A CA 1
ATOM 605 C C . LEU A 1 79 ? -13.707 -6.299 21.821 1.00 87.12 79 LEU A C 1
ATOM 607 O O . LEU A 1 79 ? -14.670 -5.912 21.165 1.00 87.12 79 LEU A O 1
ATOM 611 N N . LYS A 1 80 ? -13.782 -6.437 23.152 1.00 88.62 80 LYS A N 1
ATOM 612 C CA . LYS A 1 80 ? -15.024 -6.202 23.906 1.00 88.62 80 LYS A CA 1
ATOM 613 C C . LYS A 1 80 ? -15.487 -4.743 23.850 1.00 88.62 80 LYS A C 1
ATOM 615 O O . LYS A 1 80 ? -16.688 -4.508 23.758 1.00 88.62 80 LYS A O 1
ATOM 620 N N . LYS A 1 81 ? -14.559 -3.776 23.867 1.00 88.06 81 LYS A N 1
ATOM 621 C CA . LYS A 1 81 ? -14.868 -2.342 23.691 1.00 88.06 81 LYS A CA 1
ATOM 622 C C . LYS A 1 81 ? -15.351 -2.019 22.279 1.00 88.06 81 LYS A C 1
ATOM 624 O O . LYS A 1 81 ? -16.193 -1.149 22.109 1.00 88.06 81 LYS A O 1
ATOM 629 N N . MET A 1 82 ? -14.832 -2.727 21.280 1.00 87.19 82 MET A N 1
ATOM 630 C CA . MET A 1 82 ? -15.197 -2.536 19.878 1.00 87.19 82 MET A CA 1
ATOM 631 C C . MET A 1 82 ? -16.402 -3.381 19.448 1.00 87.19 82 MET A C 1
ATOM 633 O O . MET A 1 82 ? -16.844 -3.230 18.315 1.00 87.19 82 MET A O 1
ATOM 637 N N . LYS A 1 83 ? -16.961 -4.239 20.320 1.00 85.31 83 LYS A N 1
ATOM 638 C CA . LYS A 1 83 ? -18.018 -5.194 19.942 1.00 85.31 83 LYS 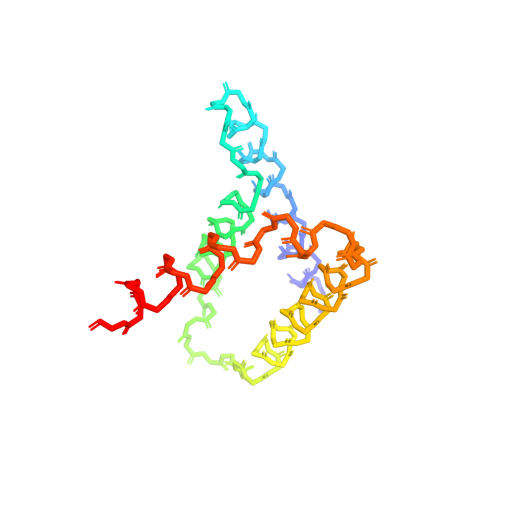A CA 1
ATOM 639 C C . LYS A 1 83 ? -19.221 -4.502 19.302 1.00 85.31 83 LYS A C 1
ATOM 641 O O . LYS A 1 83 ? -19.745 -5.001 18.322 1.00 85.31 83 LYS A O 1
ATOM 646 N N . GLU A 1 84 ? -19.673 -3.375 19.852 1.00 82.44 84 GLU A N 1
ATOM 647 C CA . GLU A 1 84 ? -20.875 -2.704 19.344 1.00 82.44 84 GLU A CA 1
ATOM 648 C C . GLU A 1 84 ? -20.613 -2.106 17.971 1.00 82.44 84 GLU A C 1
ATOM 650 O O . GLU A 1 84 ? -21.409 -2.307 17.067 1.00 82.44 84 GLU A O 1
ATOM 655 N N . ILE A 1 85 ? -19.451 -1.484 17.778 1.00 83.44 85 ILE A N 1
ATOM 656 C CA . ILE A 1 85 ? -19.037 -0.960 16.474 1.00 83.44 85 ILE A CA 1
ATOM 657 C C . ILE A 1 85 ? -18.901 -2.106 15.461 1.00 83.44 85 ILE A C 1
ATOM 659 O O . ILE A 1 85 ? -19.405 -2.000 14.351 1.00 83.44 85 ILE A O 1
ATOM 663 N N . LEU A 1 86 ? -18.260 -3.215 15.838 1.00 83.88 86 LEU A N 1
ATOM 664 C CA . LEU A 1 86 ? -18.031 -4.353 14.946 1.00 83.88 86 LEU A CA 1
ATOM 665 C C . LEU A 1 86 ? -19.326 -5.085 14.582 1.00 83.88 86 LEU A C 1
ATOM 667 O O . LEU A 1 86 ? -19.528 -5.399 13.417 1.00 83.88 86 LEU A O 1
ATOM 671 N N . PHE A 1 87 ? -20.202 -5.353 15.553 1.00 84.25 87 PHE A N 1
ATOM 672 C CA . PHE A 1 87 ? -21.440 -6.085 15.304 1.00 84.25 87 PHE A CA 1
ATOM 673 C C . PHE A 1 87 ? -22.530 -5.179 14.719 1.00 84.25 87 PHE A C 1
ATOM 675 O O . PHE A 1 87 ? -23.066 -5.523 13.676 1.00 84.25 87 PHE A O 1
ATOM 682 N N . LEU A 1 88 ? -22.847 -4.015 15.300 1.00 85.19 88 LEU A N 1
ATOM 683 C CA . LEU A 1 88 ? -23.904 -3.151 14.747 1.00 85.19 88 LEU A CA 1
ATOM 684 C C . LEU A 1 88 ? -23.508 -2.560 13.396 1.00 85.19 88 LEU A C 1
ATOM 686 O O . LEU A 1 88 ? -24.211 -2.784 12.414 1.00 85.19 88 LEU A O 1
ATOM 690 N N . ASN A 1 89 ? -22.393 -1.823 13.333 1.00 85.12 89 ASN A N 1
ATOM 691 C CA . ASN A 1 89 ? -22.012 -1.164 12.081 1.00 85.12 89 ASN A CA 1
ATOM 692 C C . ASN A 1 89 ? -21.559 -2.188 11.039 1.00 85.12 89 ASN A C 1
ATOM 694 O O . ASN A 1 89 ? -21.806 -1.976 9.861 1.00 85.12 89 ASN A O 1
ATOM 698 N N . GLY A 1 90 ? -20.951 -3.306 11.453 1.00 84.25 90 GLY A N 1
ATOM 699 C CA . GLY A 1 90 ? -20.596 -4.386 10.533 1.00 84.25 90 GLY A CA 1
ATOM 700 C C . GLY A 1 90 ? -21.822 -5.029 9.884 1.00 84.25 90 GLY A C 1
ATOM 701 O O . GLY A 1 90 ? -21.853 -5.160 8.664 1.00 84.25 90 GLY A O 1
ATOM 702 N N . PHE A 1 91 ? -22.864 -5.362 10.658 1.00 87.94 91 PHE A N 1
ATOM 703 C CA . PHE A 1 91 ? -24.107 -5.886 10.080 1.00 87.94 91 PHE A CA 1
ATOM 704 C C . PHE A 1 91 ? -24.842 -4.845 9.226 1.00 87.94 91 PHE A C 1
ATOM 706 O O . PHE A 1 91 ? -25.385 -5.214 8.195 1.00 87.94 91 PHE A O 1
ATOM 713 N N . LEU A 1 92 ? -24.817 -3.562 9.603 1.00 89.62 92 LEU A N 1
ATOM 714 C CA . LEU A 1 92 ? -25.397 -2.467 8.809 1.00 89.62 92 LEU A CA 1
ATOM 715 C C . LEU A 1 92 ? -24.608 -2.120 7.537 1.00 89.62 92 LEU A C 1
ATOM 717 O O . LEU A 1 92 ? -25.169 -1.515 6.635 1.00 89.62 92 LEU A O 1
ATOM 721 N N . GLN A 1 93 ? -23.307 -2.417 7.481 1.00 84.00 93 GLN A N 1
ATOM 722 C CA . GLN A 1 93 ? -22.465 -2.153 6.310 1.00 84.00 93 GLN A CA 1
ATOM 723 C C . GLN A 1 93 ? -22.537 -3.289 5.282 1.00 84.00 93 GLN A C 1
ATOM 725 O O . GLN A 1 93 ? -22.318 -3.052 4.095 1.00 84.00 93 GLN A O 1
ATOM 730 N N . VAL A 1 94 ? -22.774 -4.520 5.746 1.00 80.31 94 VAL A N 1
ATOM 731 C CA . VAL A 1 94 ? -22.846 -5.719 4.897 1.00 80.31 94 VAL A CA 1
ATOM 732 C C . VAL A 1 94 ? -24.287 -6.054 4.490 1.00 80.31 94 VAL A C 1
ATOM 734 O O . VAL A 1 94 ? -24.475 -6.648 3.429 1.00 80.31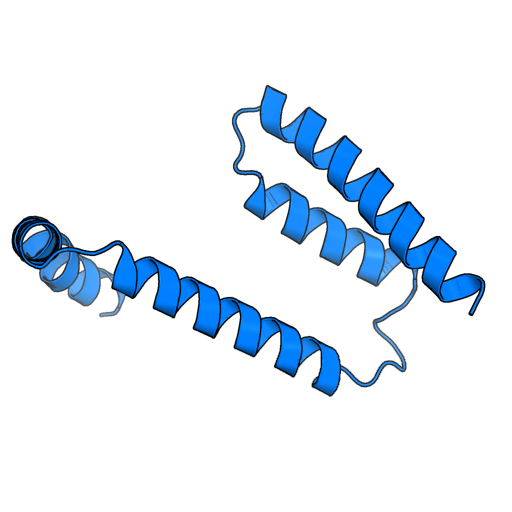 94 VAL A O 1
ATOM 737 N N . GLY A 1 95 ? -25.279 -5.710 5.318 1.00 63.34 95 GLY A N 1
ATOM 738 C CA . GLY A 1 95 ? -26.708 -5.822 4.998 1.00 63.34 95 GLY A CA 1
ATOM 739 C C . GLY A 1 95 ? -27.209 -4.650 4.171 1.00 63.34 95 GLY A C 1
ATOM 740 O O . GLY A 1 95 ? -28.009 -4.909 3.247 1.00 63.34 95 GLY A O 1
#

Secondary structure (DSSP, 8-state):
-HHHHHHHHHHHHHHHHHHHHHHHTT--HHHHHHHHHHHHHHHTTTTSS--HHHHHHHHHHHHHHHHHHHHHH--HHHHHHHHHIIIIIHHHHH-